Protein AF-A0A9E4YW64-F1 (afdb_monomer)

Foldseek 3Di:
DDDDDDDDPDDPPPCPPPLDWDKDWADDVPGDSVPTDIDTDDSVCVPPDPVRVCCVVPPPDPVVNVVVVVVVPCVVVVCVVVVVVVVVVVVVCVVVVNDDDDDDDDD

Solvent-accessible surface area (backbone atoms only — not comparable to full-atom values): 7131 Å² total; per-residue (Å²): 142,80,91,79,89,85,86,76,93,76,70,94,64,77,81,72,71,74,83,65,81,42,71,52,74,50,69,60,93,92,53,59,84,86,76,30,54,70,45,77,49,58,72,90,54,65,82,56,50,73,66,57,50,46,43,68,76,54,44,86,48,71,67,58,40,47,55,59,49,56,77,67,32,53,85,86,37,70,58,49,66,59,54,49,48,56,50,52,51,52,51,52,38,31,75,71,68,74,49,83,86,80,90,78,81,81,131

Secondary structure (DSSP, 8-state):
-------------------PPEEEEE--TT--TTSSEEEEEPGGGTTS-HHHHHHHHS-SSHHHHHHHHHTT-TTT-TTHHHHHHHHHHHHHHHHTTS---------

Radius of gyration: 22.81 Å; Cα contacts (8 Å, |Δi|>4): 60; chains: 1; bounding box: 78×33×48 Å

Mean predicted aligned error: 15.43 Å

Sequence (107 aa):
MANSEAITENAAASRTGRVGWFEIRVSLIGMDPDDGLSVVLPAKLAHTTVSQLLDYTFPPGEEDRRTVASMFDLRANPDLPEIYAVFLDAFDEWRKGRCTLVFTGGD

Structure (mmCIF, N/CA/C/O backbone):
data_AF-A0A9E4YW64-F1
#
_entry.id   AF-A0A9E4YW64-F1
#
loop_
_atom_site.group_PDB
_atom_site.id
_atom_site.type_symbol
_atom_site.label_atom_id
_atom_site.label_alt_id
_atom_site.label_comp_id
_atom_site.label_asym_id
_atom_site.label_entity_id
_atom_site.label_seq_id
_atom_site.pdbx_PDB_ins_code
_atom_site.Cartn_x
_atom_site.Cartn_y
_atom_site.Cartn_z
_atom_site.occupancy
_atom_site.B_iso_or_equiv
_atom_site.auth_seq_id
_atom_site.auth_comp_id
_atom_site.auth_asym_id
_atom_site.auth_atom_id
_atom_site.pdbx_PDB_model_num
ATOM 1 N N . MET A 1 1 ? 59.237 -7.373 29.281 1.00 36.97 1 MET A N 1
ATOM 2 C CA . MET A 1 1 ? 57.941 -7.680 28.642 1.00 36.97 1 MET A CA 1
ATOM 3 C C . MET A 1 1 ? 57.306 -6.348 28.285 1.00 36.97 1 MET A C 1
ATOM 5 O O . MET A 1 1 ? 56.874 -5.644 29.185 1.00 36.97 1 MET A O 1
ATOM 9 N N . ALA A 1 2 ? 57.402 -5.953 27.016 1.00 35.72 2 ALA A N 1
ATOM 10 C CA . ALA A 1 2 ? 56.932 -4.674 26.487 1.00 35.72 2 ALA A CA 1
ATOM 11 C C . ALA A 1 2 ? 56.149 -4.931 25.190 1.00 35.72 2 ALA A C 1
ATOM 13 O O . ALA A 1 2 ? 56.486 -5.855 24.450 1.00 35.72 2 ALA A O 1
ATOM 14 N N . ASN A 1 3 ? 55.104 -4.126 24.982 1.00 41.03 3 ASN A N 1
ATOM 15 C CA . ASN A 1 3 ? 54.257 -4.051 23.788 1.00 41.03 3 ASN A CA 1
ATOM 16 C C . ASN A 1 3 ? 55.050 -3.794 22.494 1.00 41.03 3 ASN A C 1
ATOM 18 O O . ASN A 1 3 ? 55.990 -3.008 22.524 1.00 41.03 3 ASN A O 1
ATOM 22 N N . SER A 1 4 ? 54.568 -4.355 21.377 1.00 41.34 4 SER A N 1
ATOM 23 C CA . SER A 1 4 ? 54.520 -3.749 20.026 1.00 41.34 4 SER A CA 1
ATOM 24 C C . SER A 1 4 ? 53.681 -4.674 19.125 1.00 41.34 4 SER A C 1
ATOM 26 O O . SER A 1 4 ? 53.941 -5.872 19.098 1.00 41.34 4 SER A O 1
ATOM 28 N N . GLU A 1 5 ? 52.530 -4.193 18.628 1.00 39.56 5 GLU A N 1
ATOM 29 C CA . GLU A 1 5 ? 52.270 -3.876 17.199 1.00 39.56 5 GLU A CA 1
ATOM 30 C C . GLU A 1 5 ? 52.005 -5.113 16.316 1.00 39.56 5 GLU A C 1
ATOM 32 O O . GLU A 1 5 ? 52.592 -6.164 16.509 1.00 39.56 5 GLU A O 1
ATOM 37 N N . ALA A 1 6 ? 51.184 -5.123 15.273 1.00 43.16 6 ALA A N 1
ATOM 38 C CA . ALA A 1 6 ? 50.171 -4.238 14.712 1.00 43.16 6 ALA A CA 1
ATOM 39 C C . ALA A 1 6 ? 49.655 -5.005 13.483 1.00 43.16 6 ALA A C 1
ATOM 41 O O . ALA A 1 6 ? 50.391 -5.115 12.515 1.00 43.16 6 ALA A O 1
ATOM 42 N N . ILE A 1 7 ? 48.454 -5.586 13.502 1.00 39.12 7 ILE A N 1
ATOM 43 C CA . ILE A 1 7 ? 47.793 -6.142 12.303 1.00 39.12 7 ILE A CA 1
ATOM 44 C C . ILE A 1 7 ? 46.292 -6.175 12.657 1.00 39.12 7 ILE A C 1
ATOM 46 O O . ILE A 1 7 ? 45.918 -6.794 13.643 1.00 39.12 7 ILE A O 1
ATOM 50 N N . THR A 1 8 ? 45.349 -5.506 12.002 1.00 41.34 8 THR A N 1
ATOM 51 C CA . THR A 1 8 ? 45.245 -5.216 10.577 1.00 41.34 8 THR A CA 1
ATOM 52 C C . THR A 1 8 ? 44.369 -3.976 10.414 1.00 41.34 8 THR A C 1
ATOM 54 O O . THR A 1 8 ? 43.177 -3.994 10.718 1.00 41.34 8 THR A O 1
ATOM 57 N N . GLU A 1 9 ? 44.968 -2.908 9.908 1.00 42.41 9 GLU A N 1
ATOM 58 C CA . GLU A 1 9 ? 44.269 -1.884 9.150 1.00 42.41 9 GLU A CA 1
ATOM 59 C C . GLU A 1 9 ? 43.721 -2.574 7.897 1.00 42.41 9 GLU A C 1
ATOM 61 O O . GLU A 1 9 ? 44.468 -2.884 6.972 1.00 42.41 9 GLU A O 1
ATOM 66 N N . ASN A 1 10 ? 42.434 -2.931 7.902 1.00 39.16 10 ASN A N 1
ATOM 67 C CA . ASN A 1 10 ? 41.778 -3.412 6.696 1.00 39.16 10 ASN A CA 1
ATOM 68 C C . ASN A 1 10 ? 40.599 -2.512 6.353 1.00 39.16 10 ASN A C 1
ATOM 70 O O . ASN A 1 10 ? 39.516 -2.594 6.929 1.00 39.16 10 ASN A O 1
ATOM 74 N N . ALA A 1 11 ? 40.892 -1.674 5.366 1.00 39.50 11 ALA A N 1
ATOM 75 C CA . ALA A 1 11 ? 39.968 -1.147 4.392 1.00 39.50 11 ALA A CA 1
ATOM 76 C C . ALA A 1 11 ? 38.833 -0.283 4.953 1.00 39.50 11 ALA A C 1
ATOM 78 O O . ALA A 1 11 ? 37.676 -0.690 5.067 1.00 39.50 11 ALA A O 1
ATOM 79 N N . ALA A 1 12 ? 39.147 1.010 5.026 1.00 38.16 12 ALA A N 1
ATOM 80 C CA . ALA A 1 12 ? 38.304 2.060 4.462 1.00 38.16 12 ALA A CA 1
ATOM 81 C C . ALA A 1 12 ? 38.015 1.800 2.960 1.00 38.16 12 ALA A C 1
ATOM 83 O O . ALA A 1 12 ? 38.303 2.625 2.095 1.00 38.16 12 ALA A O 1
ATOM 84 N N . ALA A 1 13 ? 37.453 0.631 2.635 1.00 41.44 13 ALA A N 1
ATOM 85 C CA . ALA A 1 13 ? 36.787 0.404 1.373 1.00 41.44 13 ALA A CA 1
ATOM 86 C C . ALA A 1 13 ? 35.540 1.271 1.428 1.00 41.44 13 ALA A C 1
ATOM 88 O O . ALA A 1 13 ? 34.620 1.022 2.210 1.00 41.44 13 ALA A O 1
ATOM 89 N N . SER A 1 14 ? 35.592 2.344 0.651 1.00 41.59 14 SER A N 1
ATOM 90 C CA . SER A 1 14 ? 34.486 3.200 0.274 1.00 41.59 14 SER A CA 1
ATOM 91 C C . SER A 1 14 ? 33.163 2.448 0.408 1.00 41.59 14 SER A C 1
ATOM 93 O O . SER A 1 14 ? 32.847 1.587 -0.411 1.00 41.59 14 SER A O 1
ATOM 95 N N . ARG A 1 15 ? 32.388 2.760 1.459 1.00 44.34 15 ARG A N 1
ATOM 96 C CA . ARG A 1 15 ? 30.959 2.435 1.528 1.00 44.34 15 ARG A CA 1
ATOM 97 C C . ARG A 1 15 ? 30.279 3.274 0.452 1.00 44.34 15 ARG A C 1
ATOM 99 O O . ARG A 1 15 ? 29.595 4.248 0.746 1.00 44.34 15 ARG A O 1
ATOM 106 N N . THR A 1 16 ? 30.498 2.917 -0.809 1.00 45.94 16 THR A N 1
ATOM 107 C CA . THR A 1 16 ? 29.551 3.191 -1.874 1.00 45.94 16 THR A CA 1
ATOM 108 C C . THR A 1 16 ? 28.302 2.436 -1.454 1.00 45.94 16 THR A C 1
ATOM 110 O O . THR A 1 16 ? 28.217 1.212 -1.547 1.00 45.94 16 THR A O 1
ATOM 113 N N . GLY A 1 17 ? 27.394 3.162 -0.799 1.00 42.28 17 GLY A N 1
ATOM 114 C CA . GLY A 1 17 ? 26.152 2.608 -0.299 1.00 42.28 17 GLY A CA 1
ATOM 115 C C . GLY A 1 17 ? 25.460 1.916 -1.458 1.00 42.28 17 GLY A C 1
ATOM 116 O O . GLY A 1 17 ? 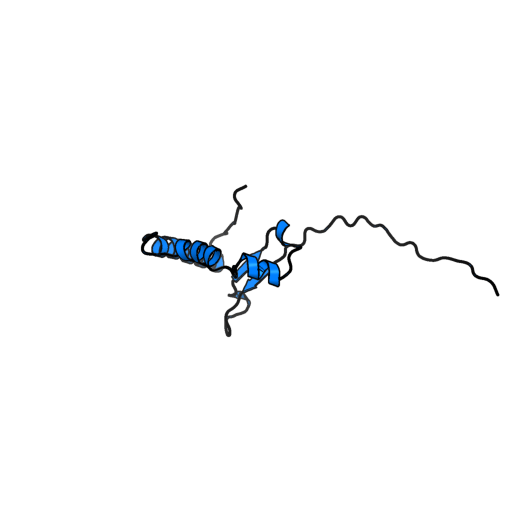25.026 2.570 -2.401 1.00 42.28 17 GLY A O 1
ATOM 117 N N . ARG A 1 18 ? 25.382 0.583 -1.409 1.00 44.44 18 ARG A N 1
ATOM 118 C CA . ARG A 1 18 ? 24.372 -0.127 -2.182 1.00 44.44 18 ARG A CA 1
ATOM 119 C C . ARG A 1 18 ? 23.056 0.533 -1.799 1.00 44.44 18 ARG A C 1
ATOM 121 O O . ARG A 1 18 ? 22.709 0.530 -0.619 1.00 44.44 18 ARG A O 1
ATOM 128 N N . VAL A 1 19 ? 22.375 1.145 -2.762 1.00 56.75 19 VAL A N 1
ATOM 129 C CA . VAL A 1 19 ? 20.996 1.587 -2.568 1.00 56.75 19 VAL A CA 1
ATOM 130 C C . VAL A 1 19 ? 20.197 0.299 -2.413 1.00 56.75 19 VAL A C 1
ATOM 132 O O . VAL A 1 19 ? 19.835 -0.341 -3.393 1.00 56.75 19 VAL A O 1
ATOM 135 N N . GLY A 1 20 ? 20.075 -0.176 -1.175 1.00 57.66 20 GLY A N 1
ATOM 136 C CA . GLY A 1 20 ? 19.229 -1.312 -0.856 1.00 57.66 20 GLY A CA 1
ATOM 137 C C . GLY A 1 20 ? 17.792 -0.884 -1.094 1.00 57.66 20 GLY A C 1
ATOM 138 O O . GLY A 1 20 ? 17.365 0.144 -0.568 1.00 57.66 20 GLY A O 1
ATOM 139 N N . TRP A 1 21 ? 17.059 -1.636 -1.908 1.00 62.84 21 TRP A N 1
ATOM 140 C CA . TRP A 1 21 ? 15.613 -1.498 -1.954 1.00 62.84 21 TRP A CA 1
ATOM 141 C C . TRP A 1 21 ? 15.052 -2.061 -0.646 1.00 62.84 21 TRP A C 1
ATOM 143 O O . TRP A 1 21 ? 15.411 -3.159 -0.221 1.00 62.84 21 TRP A O 1
ATOM 153 N N . PHE A 1 22 ? 14.217 -1.282 0.029 1.00 71.81 22 PHE A N 1
ATOM 154 C CA . PHE A 1 22 ? 13.431 -1.770 1.156 1.00 71.81 22 PHE A CA 1
ATOM 155 C C . PHE A 1 22 ? 12.048 -2.127 0.634 1.00 71.81 22 PHE A C 1
ATOM 157 O O . PHE A 1 22 ? 11.490 -1.380 -0.160 1.00 71.81 22 PHE A O 1
ATOM 164 N N . GLU A 1 23 ? 11.499 -3.255 1.061 1.00 78.44 23 GLU A N 1
ATOM 165 C CA . GLU A 1 23 ? 10.197 -3.742 0.613 1.00 78.44 23 GLU A CA 1
ATOM 166 C C . GLU A 1 23 ? 9.315 -4.017 1.832 1.00 78.44 23 GLU A C 1
ATOM 168 O O . GLU A 1 23 ? 9.749 -4.693 2.769 1.00 78.44 23 GLU A O 1
ATOM 173 N N . ILE A 1 24 ? 8.091 -3.480 1.837 1.00 75.69 24 ILE A N 1
ATOM 174 C CA . ILE A 1 24 ? 7.048 -3.919 2.771 1.00 75.69 24 ILE A CA 1
ATOM 175 C C . ILE A 1 24 ? 6.222 -4.979 2.062 1.00 75.69 24 ILE A C 1
ATOM 177 O O . ILE A 1 24 ? 5.671 -4.707 0.997 1.00 75.69 24 ILE A O 1
ATOM 181 N N . ARG A 1 25 ? 6.067 -6.140 2.699 1.00 76.81 25 ARG A N 1
ATOM 182 C CA . ARG A 1 2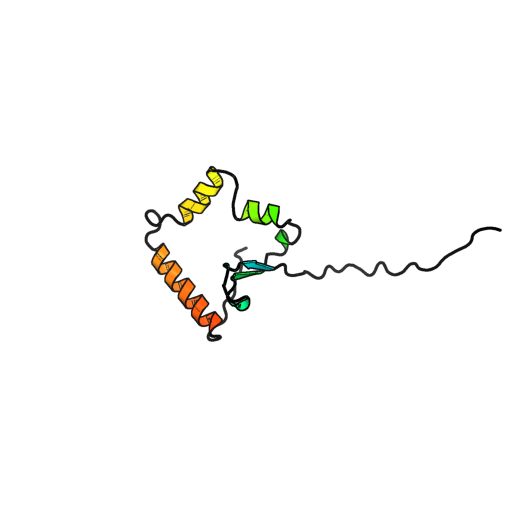5 ? 5.090 -7.146 2.290 1.00 76.81 25 ARG A CA 1
ATOM 183 C C . ARG A 1 25 ? 3.965 -7.225 3.320 1.00 76.81 25 ARG A C 1
ATOM 185 O O . ARG A 1 25 ? 4.226 -7.396 4.510 1.00 76.81 25 ARG A O 1
ATOM 192 N N . VAL A 1 26 ? 2.725 -7.083 2.862 1.00 77.81 26 VAL A N 1
ATOM 193 C CA . VAL A 1 26 ? 1.508 -7.159 3.678 1.00 77.81 26 VAL A CA 1
ATOM 194 C C . VAL A 1 26 ? 0.667 -8.330 3.185 1.00 77.81 26 VAL A C 1
ATOM 196 O O . VAL A 1 26 ? 0.266 -8.370 2.025 1.00 77.81 26 VAL A O 1
ATOM 199 N N . SER A 1 27 ? 0.377 -9.275 4.073 1.00 79.38 27 SER A N 1
ATOM 200 C CA . SER A 1 27 ? -0.450 -10.450 3.787 1.00 79.38 27 SER A CA 1
ATOM 201 C C . SER A 1 27 ? -1.542 -10.599 4.840 1.00 79.38 27 SER A C 1
ATOM 203 O O . SER A 1 27 ? -1.327 -10.299 6.018 1.00 79.38 27 SER A O 1
ATOM 205 N N . LEU A 1 28 ? -2.707 -11.102 4.437 1.00 78.06 28 LEU A N 1
ATOM 206 C CA . LEU A 1 28 ? -3.757 -11.485 5.381 1.00 78.06 28 LEU A CA 1
ATOM 207 C C . LEU A 1 28 ? -3.450 -12.854 6.005 1.00 78.06 28 LEU A C 1
ATOM 209 O O . LEU A 1 28 ? -2.735 -13.674 5.431 1.00 78.06 28 LEU A O 1
ATOM 213 N N . ILE A 1 29 ? -4.005 -13.122 7.189 1.00 80.06 29 ILE A N 1
ATOM 214 C CA . ILE A 1 29 ? -3.863 -14.433 7.835 1.00 80.06 29 ILE A CA 1
ATOM 215 C C . ILE A 1 29 ? -4.499 -15.500 6.933 1.00 80.06 29 ILE A C 1
ATOM 217 O O . ILE A 1 29 ? -5.675 -15.401 6.592 1.00 80.06 29 ILE A O 1
ATOM 221 N N . GLY A 1 30 ? -3.720 -16.521 6.568 1.00 79.62 30 GLY A N 1
ATOM 222 C CA . GLY A 1 30 ? -4.154 -17.607 5.681 1.00 79.62 30 GLY A CA 1
ATOM 223 C C . GLY A 1 30 ? -4.027 -17.315 4.180 1.00 79.62 30 GLY A C 1
ATOM 224 O O . GLY A 1 30 ? -4.398 -18.171 3.385 1.00 79.62 30 GLY A O 1
ATOM 225 N N . MET A 1 31 ? -3.510 -16.143 3.794 1.00 80.06 31 MET A N 1
ATOM 226 C CA . MET A 1 31 ? -3.175 -15.801 2.407 1.00 80.06 31 MET A CA 1
ATOM 227 C C . MET A 1 31 ? -1.862 -16.471 1.986 1.00 80.06 31 MET A C 1
ATOM 229 O O . MET A 1 31 ? -0.953 -16.612 2.809 1.00 80.06 31 MET A O 1
ATOM 233 N N . ASP A 1 32 ? -1.761 -16.868 0.716 1.00 78.88 32 ASP A N 1
ATOM 234 C CA . ASP A 1 32 ? -0.504 -17.363 0.160 1.00 78.88 32 ASP A CA 1
ATOM 235 C C . ASP A 1 32 ? 0.581 -16.265 0.243 1.00 78.88 32 ASP A C 1
ATOM 237 O O . ASP A 1 32 ? 0.283 -15.092 -0.009 1.00 78.88 32 ASP A O 1
ATOM 241 N N . PRO A 1 33 ? 1.832 -16.591 0.620 1.00 73.12 33 PRO A N 1
ATOM 242 C CA . PRO A 1 33 ? 2.904 -15.605 0.734 1.00 73.12 33 PRO A CA 1
ATOM 243 C C . PRO A 1 33 ? 3.173 -14.808 -0.546 1.00 73.12 33 PRO A C 1
ATOM 245 O O . PRO A 1 33 ? 3.640 -13.669 -0.440 1.00 73.12 33 PRO A O 1
ATOM 248 N N . ASP A 1 34 ? 2.908 -15.383 -1.720 1.00 77.94 34 ASP A N 1
ATOM 249 C CA . ASP A 1 34 ? 3.127 -14.744 -3.020 1.00 77.94 34 ASP A CA 1
ATOM 250 C C . ASP A 1 34 ? 1.934 -13.897 -3.485 1.00 77.94 34 ASP A C 1
ATOM 252 O O . ASP A 1 34 ? 2.101 -13.033 -4.345 1.00 77.94 34 ASP A O 1
ATOM 256 N N . ASP A 1 35 ? 0.770 -14.057 -2.849 1.00 76.69 35 ASP A N 1
ATOM 257 C CA . ASP A 1 35 ? -0.417 -13.217 -3.063 1.00 76.69 35 ASP A CA 1
ATOM 258 C C . ASP A 1 35 ? -0.419 -11.948 -2.182 1.00 76.69 35 ASP A C 1
ATOM 260 O O . ASP A 1 35 ? -1.324 -11.114 -2.269 1.00 76.69 35 ASP A O 1
ATOM 264 N N . GLY A 1 36 ? 0.591 -11.784 -1.320 1.00 77.12 36 GLY A N 1
ATOM 265 C CA . GLY A 1 36 ? 0.754 -10.602 -0.477 1.00 77.12 36 GLY A CA 1
ATOM 266 C C . GLY A 1 36 ? 1.060 -9.331 -1.278 1.00 77.12 36 GLY A C 1
ATOM 267 O O . GLY A 1 36 ? 1.790 -9.347 -2.269 1.00 77.12 36 GLY A O 1
ATOM 268 N N . LEU A 1 37 ? 0.559 -8.190 -0.802 1.00 76.12 37 LEU A N 1
ATOM 269 C CA . LEU A 1 37 ? 0.894 -6.886 -1.366 1.00 76.12 37 LEU A CA 1
ATOM 270 C C . LEU A 1 37 ? 2.349 -6.551 -1.033 1.00 76.12 37 LEU A C 1
ATOM 272 O O . LEU A 1 37 ? 2.693 -6.385 0.136 1.00 76.12 37 LEU A O 1
ATOM 276 N N . SER A 1 38 ? 3.176 -6.408 -2.063 1.00 78.69 38 SER A N 1
ATOM 277 C CA . SER A 1 38 ? 4.578 -6.011 -1.946 1.00 78.69 38 SER A CA 1
ATOM 278 C C . SER A 1 38 ? 4.776 -4.595 -2.475 1.00 78.69 38 SER A C 1
ATOM 280 O O . SER A 1 38 ? 4.438 -4.308 -3.623 1.00 78.69 38 SER A O 1
ATOM 282 N N . VAL A 1 39 ? 5.327 -3.705 -1.652 1.00 77.00 39 VAL A N 1
ATOM 283 C CA . VAL A 1 39 ? 5.610 -2.316 -2.028 1.00 77.00 39 VAL A CA 1
ATOM 284 C C . VAL A 1 39 ? 7.083 -2.024 -1.794 1.00 77.00 39 VAL A C 1
ATOM 286 O O . VAL A 1 39 ? 7.563 -2.044 -0.659 1.00 77.00 39 VAL A O 1
ATOM 289 N N . VAL A 1 40 ? 7.794 -1.703 -2.875 1.00 79.06 40 VAL A N 1
ATOM 290 C CA . VAL A 1 40 ? 9.167 -1.199 -2.800 1.00 79.06 40 VAL A CA 1
ATOM 291 C C . VAL A 1 40 ? 9.134 0.249 -2.328 1.00 79.06 40 VAL A C 1
ATOM 293 O O . VAL A 1 40 ? 8.515 1.118 -2.943 1.00 79.06 40 VAL A O 1
ATOM 296 N N . LEU A 1 41 ? 9.811 0.512 -1.220 1.00 75.12 41 LEU A N 1
ATOM 297 C CA . LEU A 1 41 ? 9.873 1.819 -0.600 1.00 75.12 41 LEU A CA 1
ATOM 298 C C . LEU A 1 41 ? 10.868 2.733 -1.321 1.00 75.12 41 LEU A C 1
ATOM 300 O O . LEU A 1 41 ? 11.986 2.314 -1.641 1.00 75.12 41 LEU A O 1
ATOM 304 N N . PRO A 1 42 ? 10.517 4.018 -1.497 1.00 75.31 42 PRO A N 1
ATOM 305 C CA . PRO A 1 42 ? 11.455 5.040 -1.932 1.00 75.31 42 PRO A CA 1
ATOM 306 C C . PRO A 1 42 ? 12.700 5.090 -1.039 1.00 75.31 42 PRO A C 1
ATOM 308 O O . PRO A 1 42 ? 12.593 5.031 0.186 1.00 75.31 42 PRO A O 1
ATOM 311 N N . ALA A 1 43 ? 13.878 5.320 -1.629 1.00 75.62 43 ALA A N 1
ATOM 312 C CA . ALA A 1 43 ? 15.149 5.379 -0.895 1.00 75.62 43 ALA A CA 1
ATOM 313 C C . ALA A 1 43 ? 15.152 6.409 0.256 1.00 75.62 43 ALA A C 1
ATOM 315 O O . ALA A 1 43 ? 15.805 6.197 1.273 1.00 75.62 43 ALA A O 1
ATOM 316 N N . LYS A 1 44 ? 14.361 7.487 0.147 1.00 76.44 44 LYS A N 1
ATOM 317 C CA . LYS A 1 44 ? 14.160 8.479 1.221 1.00 76.44 44 LYS A CA 1
ATOM 318 C C . LYS A 1 44 ? 13.570 7.888 2.511 1.00 76.44 44 LYS A C 1
ATOM 320 O O . LYS A 1 44 ? 13.778 8.450 3.580 1.00 76.44 44 LYS A O 1
ATOM 325 N N . LEU A 1 45 ? 12.869 6.756 2.422 1.00 72.75 45 LEU A N 1
ATOM 326 C CA . LEU A 1 45 ? 12.285 6.043 3.560 1.00 72.75 45 LEU A CA 1
ATOM 327 C C . LEU A 1 45 ? 13.174 4.896 4.068 1.00 72.75 45 LEU A C 1
ATOM 329 O O . LEU A 1 45 ? 12.883 4.330 5.116 1.00 72.75 45 LEU A O 1
ATOM 333 N N . ALA A 1 46 ? 14.289 4.583 3.399 1.00 73.00 46 ALA A N 1
ATOM 334 C CA . ALA A 1 46 ? 15.186 3.480 3.769 1.00 73.00 46 ALA A CA 1
ATOM 335 C C . ALA A 1 46 ? 15.826 3.629 5.165 1.00 73.00 46 ALA A C 1
ATOM 337 O O . ALA A 1 46 ? 16.338 2.665 5.728 1.00 73.00 46 ALA A O 1
ATOM 338 N N . HIS A 1 47 ? 15.817 4.841 5.723 1.00 74.81 47 HIS A N 1
ATOM 339 C CA . HIS A 1 47 ? 16.334 5.137 7.060 1.00 74.81 47 HIS A CA 1
ATOM 340 C C . HIS A 1 47 ? 15.240 5.223 8.134 1.00 74.81 47 HIS A C 1
ATOM 342 O O . HIS A 1 47 ? 15.558 5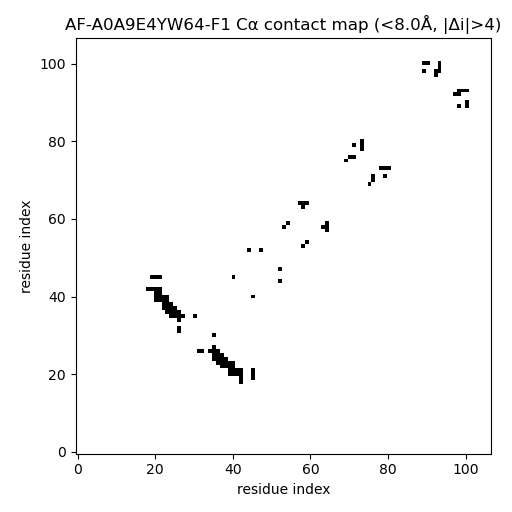.469 9.296 1.00 74.81 47 HIS A O 1
ATOM 348 N N . THR A 1 48 ? 13.969 5.046 7.762 1.00 77.94 48 THR A N 1
ATOM 349 C CA . THR A 1 48 ? 12.849 5.095 8.710 1.00 77.94 48 THR A CA 1
ATOM 350 C C . THR A 1 48 ? 12.677 3.764 9.428 1.00 77.94 48 THR A C 1
ATOM 352 O O . THR A 1 48 ? 12.923 2.693 8.871 1.00 77.94 48 THR A O 1
ATOM 355 N N . THR A 1 49 ? 12.267 3.818 10.694 1.00 81.56 49 THR A N 1
ATOM 356 C CA . THR A 1 49 ? 11.879 2.606 11.421 1.00 81.56 49 THR A CA 1
ATOM 357 C C . THR A 1 49 ? 10.516 2.115 10.933 1.00 81.56 49 THR A C 1
ATOM 359 O O . THR A 1 49 ? 9.701 2.901 10.452 1.00 81.56 49 THR A O 1
ATOM 362 N N . VAL A 1 50 ? 10.227 0.820 11.112 1.00 75.88 50 VAL A N 1
ATOM 363 C CA . VAL A 1 50 ? 8.894 0.259 10.813 1.00 75.88 50 VAL A CA 1
ATOM 364 C C . VAL A 1 50 ? 7.796 1.050 11.532 1.00 75.88 50 VAL A C 1
ATOM 366 O O . VAL A 1 50 ? 6.771 1.344 10.934 1.00 75.88 50 VAL A O 1
ATOM 369 N N . SER A 1 51 ? 8.024 1.461 12.783 1.00 76.81 51 SER A N 1
ATOM 370 C CA . SER A 1 51 ? 7.075 2.289 13.535 1.00 76.81 51 SER A CA 1
ATOM 371 C C . SER A 1 51 ? 6.837 3.649 12.880 1.00 76.81 51 SER A C 1
ATOM 373 O O . SER A 1 51 ? 5.691 4.013 12.676 1.00 76.81 51 SER A O 1
ATOM 375 N N . GLN A 1 52 ? 7.890 4.361 12.468 1.00 78.62 52 GLN A N 1
ATOM 376 C CA . GLN A 1 52 ? 7.752 5.656 11.785 1.00 78.62 52 GLN A CA 1
ATOM 377 C C . GLN A 1 52 ? 7.025 5.537 10.442 1.00 78.62 52 GLN A C 1
ATOM 379 O O . GLN A 1 52 ? 6.262 6.418 10.054 1.00 78.62 52 GLN A O 1
ATOM 384 N N . LEU A 1 53 ? 7.259 4.439 9.728 1.00 77.62 53 LEU A N 1
ATOM 385 C CA . LEU A 1 53 ? 6.592 4.145 8.468 1.00 77.62 53 LEU A CA 1
ATOM 386 C C . LEU A 1 53 ? 5.104 3.837 8.668 1.00 77.62 53 LEU A C 1
ATOM 388 O O . LEU A 1 53 ? 4.265 4.298 7.892 1.00 77.62 53 LEU A O 1
ATOM 392 N N . LEU A 1 54 ? 4.775 3.095 9.729 1.00 77.56 54 LEU A N 1
ATOM 393 C CA . LEU A 1 54 ? 3.395 2.859 10.140 1.00 77.56 54 LEU A CA 1
ATOM 394 C C . LEU A 1 54 ? 2.727 4.145 10.620 1.00 77.56 54 LEU A C 1
ATOM 396 O O . LEU A 1 54 ? 1.588 4.367 10.246 1.00 77.56 54 LEU A O 1
ATOM 400 N N . ASP A 1 55 ? 3.422 5.017 11.348 1.00 79.19 55 ASP A N 1
ATOM 401 C CA . ASP A 1 55 ? 2.884 6.318 11.763 1.00 79.19 55 ASP A CA 1
ATOM 402 C C . ASP A 1 55 ? 2.611 7.230 10.558 1.00 79.19 55 ASP A C 1
ATOM 404 O O . ASP A 1 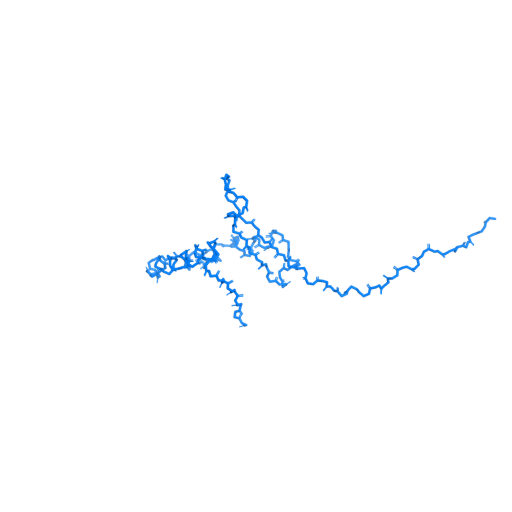55 ? 1.650 7.991 10.566 1.00 79.19 55 ASP A O 1
ATOM 408 N N . TYR A 1 56 ? 3.416 7.144 9.496 1.00 73.19 56 TYR A N 1
ATOM 409 C CA . TYR A 1 56 ? 3.168 7.880 8.253 1.00 73.19 56 TYR A CA 1
ATOM 410 C C . TYR A 1 56 ? 1.980 7.310 7.463 1.00 73.19 56 TYR A C 1
A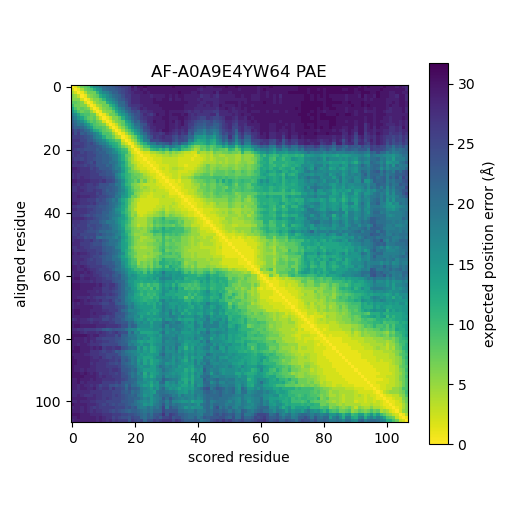TOM 412 O O . TYR A 1 56 ? 1.160 8.056 6.934 1.00 73.19 56 TYR A O 1
ATOM 420 N N . THR A 1 57 ? 1.887 5.980 7.380 1.00 71.00 57 THR A N 1
ATOM 421 C CA . THR A 1 57 ? 0.845 5.281 6.602 1.00 71.00 57 THR A CA 1
ATOM 422 C C . THR A 1 57 ? -0.499 5.263 7.333 1.00 71.00 57 THR A C 1
ATOM 424 O O . THR A 1 57 ? -1.558 5.349 6.715 1.00 71.00 57 THR A O 1
ATOM 427 N N . PHE A 1 58 ? -0.455 5.178 8.660 1.00 73.44 58 PHE A N 1
ATOM 428 C CA . PHE A 1 58 ? -1.590 5.148 9.575 1.00 73.44 58 PHE A CA 1
ATOM 429 C C . PHE A 1 58 ? -1.416 6.247 10.628 1.00 73.44 58 PHE A C 1
ATOM 431 O O . PHE A 1 58 ? -1.101 5.953 11.787 1.00 73.44 58 PHE A O 1
ATOM 438 N N . PRO A 1 59 ? -1.643 7.517 10.250 1.00 73.38 59 PRO A N 1
ATOM 439 C CA . PRO A 1 59 ? -1.440 8.644 11.146 1.00 73.38 59 PRO A CA 1
ATOM 440 C C . PRO A 1 59 ? -2.186 8.453 12.468 1.00 73.38 59 PRO A C 1
ATOM 442 O O . PRO A 1 59 ? -3.357 8.060 12.459 1.00 73.38 59 PRO A O 1
ATOM 445 N N . PRO A 1 60 ? -1.568 8.718 13.630 1.00 69.50 60 PRO A N 1
ATOM 446 C CA . PRO A 1 60 ? -2.255 8.610 14.912 1.00 69.50 60 PRO A CA 1
ATOM 447 C C . PRO A 1 60 ? -3.271 9.744 15.140 1.00 69.50 60 PRO A C 1
ATOM 449 O O . PRO A 1 60 ? -4.221 9.560 15.903 1.00 69.50 60 PRO A O 1
ATOM 452 N N . GLY A 1 61 ? -3.093 10.893 14.478 1.00 80.00 61 GLY A N 1
ATOM 453 C CA . GLY A 1 61 ? -3.921 12.089 14.640 1.00 80.00 61 GLY A CA 1
ATOM 454 C C . GLY A 1 61 ? -5.294 11.990 13.970 1.00 80.00 61 GLY A C 1
ATOM 455 O O . GLY A 1 61 ? -5.416 11.546 12.833 1.00 80.00 61 GLY A O 1
ATOM 456 N N . GLU A 1 62 ? -6.339 12.449 14.665 1.00 74.56 62 GLU A N 1
ATOM 457 C CA . GLU A 1 62 ? -7.716 12.528 14.142 1.00 74.56 62 GLU A CA 1
ATOM 458 C C . GLU A 1 62 ? -7.812 13.316 12.826 1.00 74.56 62 GLU A C 1
ATOM 460 O O . GLU A 1 62 ? -8.546 12.919 11.927 1.00 74.56 62 GLU A O 1
ATOM 465 N N . GLU A 1 63 ? -7.076 14.419 12.699 1.00 80.06 63 GLU A N 1
ATOM 466 C CA . GLU A 1 63 ? -7.117 15.295 11.522 1.00 80.06 63 GLU A CA 1
ATOM 467 C C . GLU A 1 63 ? -6.469 14.645 10.291 1.00 80.06 63 GLU A C 1
ATOM 469 O O . GLU A 1 63 ? -7.067 14.601 9.212 1.00 80.06 63 GLU A O 1
ATOM 474 N N . ASP A 1 64 ? -5.301 14.032 10.475 1.00 73.50 64 ASP A N 1
ATOM 475 C CA . ASP A 1 64 ? -4.610 13.286 9.423 1.00 73.50 64 ASP A CA 1
ATOM 476 C C . ASP A 1 64 ? -5.426 12.058 8.989 1.00 73.50 64 ASP A C 1
ATOM 478 O O . ASP A 1 64 ? -5.595 11.796 7.797 1.00 73.50 64 ASP A O 1
ATOM 482 N N . ARG A 1 65 ? -6.038 11.346 9.948 1.00 76.75 65 ARG A N 1
ATOM 483 C CA . ARG A 1 65 ? -6.961 10.233 9.663 1.00 76.75 65 ARG A CA 1
ATOM 484 C C . ARG A 1 65 ? -8.184 10.681 8.879 1.00 76.75 65 ARG A C 1
ATOM 486 O O . ARG A 1 65 ? -8.598 9.967 7.972 1.00 76.75 65 ARG A O 1
ATOM 493 N N . ARG A 1 66 ? -8.769 11.838 9.205 1.00 77.69 66 ARG A N 1
ATOM 494 C CA . ARG A 1 66 ? -9.903 12.399 8.450 1.00 77.69 66 ARG A CA 1
ATOM 495 C C . ARG A 1 66 ? -9.505 12.769 7.029 1.00 77.69 66 ARG A C 1
ATOM 497 O O . ARG A 1 66 ? -10.308 12.565 6.128 1.00 77.69 66 ARG A O 1
ATOM 504 N N . THR A 1 67 ? -8.288 13.269 6.833 1.00 77.38 67 THR A N 1
ATOM 505 C CA . THR A 1 67 ? -7.753 13.581 5.501 1.00 77.38 67 THR A CA 1
ATOM 506 C C . THR A 1 67 ? -7.583 12.317 4.666 1.00 77.38 67 THR A C 1
ATOM 508 O O . THR A 1 67 ? -8.014 12.276 3.521 1.00 77.38 67 THR A O 1
ATOM 511 N N . VAL A 1 68 ? -7.027 11.253 5.246 1.00 73.94 68 VAL A N 1
ATOM 512 C CA . VAL A 1 68 ? -6.939 9.953 4.566 1.00 73.94 68 VAL A CA 1
ATOM 513 C C . VAL A 1 68 ? -8.340 9.388 4.307 1.00 73.94 68 VAL A C 1
ATOM 515 O O . VAL A 1 68 ? -8.630 8.963 3.197 1.00 73.94 68 VAL A O 1
ATOM 518 N N . ALA A 1 69 ? -9.246 9.433 5.285 1.00 71.94 69 ALA A N 1
ATOM 519 C CA . ALA A 1 69 ? -10.607 8.915 5.146 1.00 71.94 69 ALA A CA 1
ATOM 520 C C . ALA A 1 69 ? -11.445 9.671 4.101 1.00 71.94 69 ALA A C 1
ATOM 522 O O . ALA A 1 69 ? -12.235 9.045 3.398 1.00 71.94 69 ALA A O 1
ATOM 523 N N . SER A 1 70 ? -11.270 10.990 3.963 1.00 76.06 70 SER A N 1
ATOM 524 C CA . SER A 1 70 ? -11.984 11.782 2.956 1.00 76.06 70 SER A CA 1
ATOM 525 C C . SER A 1 70 ? -11.564 11.429 1.528 1.00 76.06 70 SER A C 1
ATOM 527 O O . SER A 1 70 ? -12.393 11.503 0.621 1.00 76.06 70 SER A O 1
ATOM 529 N N . MET A 1 71 ? -10.328 10.954 1.326 1.00 77.31 71 MET A N 1
ATOM 530 C CA . MET A 1 71 ? -9.877 10.420 0.034 1.00 77.31 71 MET A CA 1
ATOM 531 C C . MET A 1 71 ? -10.620 9.139 -0.374 1.00 77.31 71 MET A C 1
ATOM 533 O O . MET A 1 71 ? -10.643 8.811 -1.555 1.00 77.31 71 MET A O 1
ATOM 537 N N . PHE A 1 72 ? -11.254 8.440 0.575 1.00 76.38 72 PHE A N 1
ATOM 538 C CA . PHE A 1 72 ? -12.072 7.245 0.331 1.00 76.38 72 PHE A CA 1
ATOM 539 C C . PHE A 1 72 ? -13.583 7.511 0.466 1.00 76.38 72 PHE A C 1
ATOM 541 O O . PHE A 1 72 ? -14.378 6.569 0.430 1.00 76.38 72 PHE A O 1
ATOM 548 N N . ASP A 1 73 ? -14.009 8.769 0.638 1.00 80.38 73 ASP A N 1
ATOM 549 C CA . ASP A 1 73 ? -15.429 9.101 0.749 1.00 80.38 73 ASP A CA 1
ATOM 550 C C . ASP A 1 73 ? -16.116 8.963 -0.615 1.00 80.38 73 ASP A C 1
ATOM 552 O O . ASP A 1 73 ? -15.951 9.794 -1.511 1.00 80.38 73 ASP A O 1
ATOM 556 N N . LEU A 1 74 ? -16.930 7.916 -0.746 1.00 80.12 74 LEU A N 1
ATOM 557 C CA . LEU A 1 74 ? -17.702 7.599 -1.948 1.00 80.12 74 LEU A CA 1
ATOM 558 C C . LEU A 1 74 ? -18.793 8.633 -2.262 1.00 80.12 74 LEU A C 1
ATOM 560 O O . LEU A 1 74 ? -19.277 8.687 -3.387 1.00 80.12 74 LEU A O 1
ATOM 564 N N . ARG A 1 75 ? -19.218 9.449 -1.288 1.00 81.75 75 ARG A N 1
ATOM 565 C CA . ARG A 1 75 ? -20.168 10.543 -1.551 1.00 81.75 75 ARG A CA 1
ATOM 566 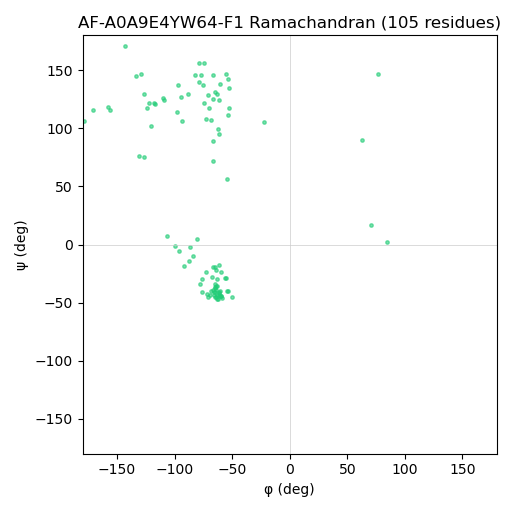C C . ARG A 1 75 ? -19.478 11.717 -2.227 1.00 81.75 75 ARG A C 1
ATOM 568 O O . ARG A 1 75 ? -20.061 12.327 -3.117 1.00 81.75 75 ARG A O 1
ATOM 575 N N . ALA A 1 76 ? -18.264 12.034 -1.783 1.00 81.56 76 ALA A N 1
ATOM 576 C CA . ALA A 1 76 ? -17.445 13.088 -2.368 1.00 81.56 76 ALA A CA 1
ATOM 577 C C . ALA A 1 76 ? -16.803 12.645 -3.693 1.00 81.56 76 ALA A C 1
ATOM 579 O O . ALA A 1 76 ? -16.597 13.473 -4.575 1.00 81.56 76 ALA A O 1
ATOM 580 N N . ASN A 1 77 ? -16.533 11.345 -3.841 1.00 80.88 77 ASN A N 1
ATOM 581 C CA . ASN A 1 77 ? -15.875 10.758 -5.002 1.00 80.88 77 ASN A CA 1
ATOM 582 C C . ASN A 1 77 ? -16.677 9.528 -5.493 1.00 80.88 77 ASN A C 1
ATOM 584 O O . ASN A 1 77 ? -16.290 8.385 -5.225 1.00 80.88 77 ASN A O 1
ATOM 588 N N . PRO A 1 78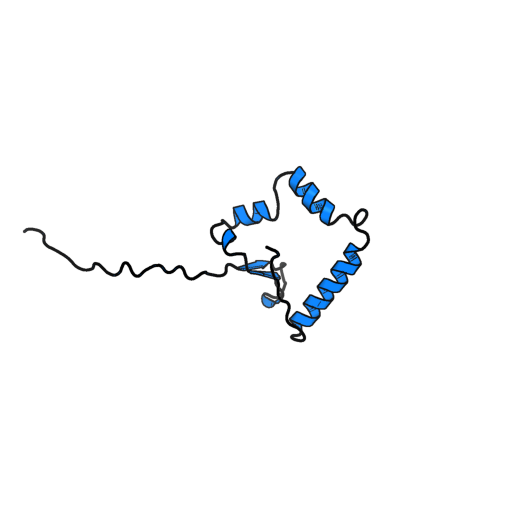 ? -17.815 9.735 -6.183 1.00 85.88 78 PRO A N 1
ATOM 589 C CA . PRO A 1 78 ? -18.711 8.650 -6.599 1.00 85.88 78 PRO A CA 1
ATOM 590 C C . PRO A 1 78 ? -18.077 7.681 -7.602 1.00 85.88 78 PRO A C 1
ATOM 592 O O . PRO A 1 78 ? -18.507 6.534 -7.684 1.00 85.88 78 PRO A O 1
ATOM 595 N N . ASP A 1 79 ? -17.037 8.119 -8.312 1.00 87.88 79 ASP A N 1
ATOM 596 C CA . ASP A 1 79 ? -16.341 7.336 -9.336 1.00 87.88 79 ASP A CA 1
ATOM 597 C C . ASP A 1 79 ? -15.268 6.402 -8.748 1.00 87.88 79 ASP A C 1
ATOM 599 O O . ASP A 1 79 ? -14.740 5.540 -9.451 1.00 87.88 79 ASP A O 1
ATOM 603 N N . LEU A 1 80 ? -14.944 6.534 -7.451 1.00 82.00 80 LEU A N 1
ATOM 604 C CA . LEU A 1 80 ? -13.934 5.699 -6.789 1.00 82.00 80 LEU A CA 1
ATOM 605 C C . LEU A 1 80 ? -14.137 4.195 -7.018 1.00 82.00 80 LEU A C 1
ATOM 607 O O . LEU A 1 80 ? -13.149 3.531 -7.321 1.00 82.00 80 LEU A O 1
ATOM 611 N N . PRO A 1 81 ? -15.353 3.620 -6.910 1.00 84.44 81 PRO A N 1
ATOM 612 C CA . PRO A 1 81 ? -15.544 2.187 -7.118 1.00 84.44 81 PRO A CA 1
ATOM 613 C C . PRO A 1 81 ? -15.155 1.735 -8.528 1.00 84.44 81 PRO A C 1
ATOM 615 O O . PRO A 1 81 ? -14.538 0.683 -8.681 1.00 84.44 81 PRO A O 1
ATOM 618 N N . GLU A 1 82 ? -15.479 2.532 -9.546 1.00 87.50 82 GLU A N 1
ATOM 619 C CA . GLU A 1 82 ? -15.126 2.240 -10.936 1.00 87.50 82 GLU A CA 1
ATOM 620 C C . GLU A 1 82 ? -13.614 2.373 -11.155 1.00 87.50 82 GLU A C 1
ATOM 622 O O . GLU A 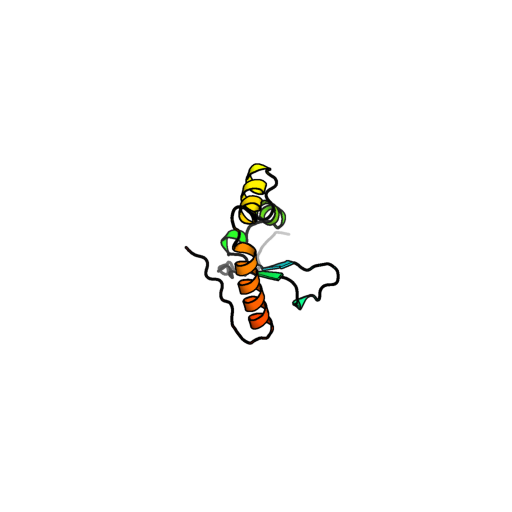1 82 ? -12.988 1.484 -11.730 1.00 87.50 82 GLU A O 1
ATOM 627 N N . ILE A 1 83 ? -12.999 3.421 -10.602 1.00 84.88 83 ILE A N 1
ATOM 628 C CA . ILE A 1 83 ? -11.546 3.624 -10.641 1.00 84.88 83 ILE A CA 1
ATOM 629 C C . ILE A 1 83 ? -10.809 2.454 -9.961 1.00 84.88 83 ILE A C 1
ATOM 631 O O . ILE A 1 83 ? -9.842 1.925 -10.513 1.00 84.88 83 ILE A O 1
ATOM 635 N N . TYR A 1 84 ? -11.276 1.998 -8.793 1.00 81.56 84 TYR A N 1
ATOM 636 C CA . TYR A 1 84 ? -10.709 0.828 -8.117 1.00 81.56 84 TYR A CA 1
ATOM 637 C C . TYR A 1 84 ? -10.904 -0.457 -8.916 1.00 81.56 84 TYR A C 1
ATOM 639 O O . TYR A 1 84 ? -9.985 -1.273 -8.939 1.00 81.56 84 TYR A O 1
ATOM 647 N N . ALA A 1 85 ? -12.045 -0.639 -9.587 1.00 83.06 85 ALA A N 1
ATOM 648 C CA . ALA A 1 85 ? -12.268 -1.795 -10.454 1.00 83.06 85 ALA A CA 1
ATOM 649 C C . ALA A 1 85 ? -11.240 -1.843 -11.596 1.00 83.06 85 ALA A C 1
ATOM 651 O O . ALA A 1 85 ? -10.618 -2.879 -11.811 1.00 83.06 85 ALA A O 1
ATOM 652 N N . VAL A 1 86 ? -10.968 -0.703 -12.241 1.00 86.56 86 VAL A N 1
ATOM 653 C CA . VAL A 1 86 ? -9.936 -0.601 -13.288 1.00 86.56 86 VAL A CA 1
ATOM 654 C C . VAL A 1 86 ? -8.544 -0.941 -12.745 1.00 86.56 86 VAL A C 1
ATOM 656 O O . VAL A 1 86 ? -7.787 -1.667 -13.393 1.00 86.56 86 VAL A O 1
ATOM 659 N N . PHE A 1 87 ? -8.189 -0.448 -11.554 1.00 82.94 87 PHE A N 1
ATOM 660 C CA . PHE A 1 87 ? -6.904 -0.789 -10.939 1.00 82.94 87 PHE A CA 1
ATOM 661 C C . PHE A 1 87 ? -6.810 -2.270 -10.576 1.00 82.94 87 PHE A C 1
ATOM 663 O O . PHE A 1 87 ? -5.781 -2.889 -10.844 1.00 82.94 87 PHE A O 1
ATOM 670 N N . LEU A 1 88 ? -7.869 -2.846 -10.001 1.00 83.62 88 LEU A N 1
ATOM 671 C CA . LEU A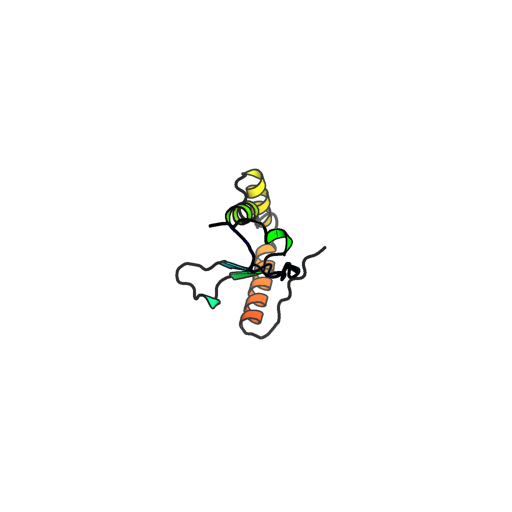 1 88 ? -7.932 -4.269 -9.673 1.00 83.62 88 LEU A CA 1
ATOM 672 C C . LEU A 1 88 ? -7.748 -5.130 -10.922 1.00 83.62 88 LEU A C 1
ATOM 674 O O . LEU A 1 88 ? -6.918 -6.035 -10.897 1.00 83.62 88 LEU A O 1
ATOM 678 N N . ASP A 1 89 ? -8.427 -4.797 -12.020 1.00 85.00 89 ASP A N 1
ATOM 679 C CA . ASP A 1 89 ? -8.264 -5.490 -13.299 1.00 85.00 89 ASP A CA 1
ATOM 680 C C . ASP A 1 89 ? -6.818 -5.395 -13.805 1.00 85.00 89 ASP A C 1
ATOM 682 O O . ASP A 1 89 ? -6.224 -6.404 -14.189 1.00 85.00 89 ASP A O 1
ATOM 686 N N . ALA A 1 90 ? -6.195 -4.214 -13.735 1.00 83.56 90 ALA A N 1
ATOM 687 C CA . ALA A 1 90 ? -4.798 -4.039 -14.132 1.00 83.56 90 ALA A CA 1
ATOM 688 C C . ALA A 1 90 ? -3.828 -4.882 -13.280 1.00 83.56 90 ALA A C 1
ATOM 690 O O . ALA A 1 90 ? -2.906 -5.499 -13.825 1.00 83.56 90 ALA A O 1
ATOM 691 N N . PHE A 1 91 ? -4.040 -4.953 -11.961 1.00 80.88 91 PHE A N 1
ATOM 692 C CA . PHE A 1 91 ? -3.271 -5.832 -11.072 1.00 80.88 91 PHE A CA 1
ATOM 693 C C . PHE A 1 91 ? -3.487 -7.311 -11.399 1.00 80.88 91 PHE A C 1
ATOM 695 O O . PHE A 1 91 ? -2.537 -8.097 -11.383 1.00 80.88 91 PHE A O 1
ATOM 702 N N . ASP A 1 92 ? -4.715 -7.689 -11.737 1.00 81.00 92 ASP A N 1
ATOM 703 C CA . ASP A 1 92 ? -5.079 -9.043 -12.133 1.00 81.00 92 ASP A CA 1
ATOM 704 C C . ASP A 1 92 ? -4.376 -9.482 -13.421 1.00 81.00 92 ASP A C 1
ATOM 706 O O . ASP A 1 92 ? -3.867 -10.604 -13.505 1.00 81.00 92 ASP A O 1
ATOM 710 N N . GLU A 1 93 ? -4.321 -8.602 -14.418 1.00 84.62 93 GLU A N 1
ATOM 711 C CA . GLU A 1 93 ? -3.603 -8.830 -15.672 1.00 84.62 93 GLU A CA 1
ATOM 712 C C . GLU A 1 93 ? -2.088 -8.931 -15.453 1.00 84.62 93 GLU A C 1
ATOM 714 O O . GLU A 1 93 ? -1.434 -9.822 -16.011 1.00 84.62 93 GLU A O 1
ATOM 719 N N . TRP A 1 94 ? -1.534 -8.072 -14.593 1.00 84.44 94 TRP A N 1
ATOM 720 C CA . TRP A 1 94 ? -0.119 -8.101 -14.225 1.00 84.44 94 TRP A CA 1
ATOM 721 C C . TRP A 1 94 ? 0.254 -9.405 -13.515 1.00 84.44 94 TRP A C 1
ATOM 723 O O . TRP A 1 94 ? 1.209 -10.074 -13.911 1.00 84.44 94 TRP A O 1
ATOM 733 N N . ARG A 1 95 ? -0.548 -9.831 -12.533 1.00 76.56 95 ARG A N 1
ATOM 734 C CA . ARG A 1 95 ? -0.344 -11.079 -11.779 1.00 76.56 95 ARG A CA 1
ATOM 735 C C . ARG A 1 95 ? -0.443 -12.322 -12.663 1.00 76.56 95 ARG A C 1
ATOM 737 O O . ARG A 1 95 ? 0.232 -13.317 -12.416 1.00 76.56 95 ARG A O 1
ATOM 744 N N . LYS A 1 96 ? -1.242 -12.266 -13.732 1.00 87.25 96 LYS A N 1
ATOM 745 C CA . LYS A 1 96 ? -1.332 -13.331 -14.748 1.00 87.25 96 LYS A CA 1
ATOM 746 C C . LYS A 1 96 ? -0.190 -13.270 -15.778 1.00 87.25 96 LYS A C 1
ATOM 748 O O . LYS A 1 96 ? -0.205 -14.042 -16.736 1.00 87.25 96 LYS A O 1
ATOM 753 N N . GLY A 1 97 ? 0.777 -12.364 -15.605 1.00 86.00 97 GLY A N 1
ATOM 754 C CA . GLY A 1 97 ? 1.937 -12.192 -16.481 1.00 86.00 97 GLY A CA 1
ATOM 755 C C . GLY A 1 97 ? 1.602 -11.594 -17.848 1.00 86.00 97 GLY A C 1
ATOM 756 O O . GLY A 1 97 ? 2.393 -11.726 -18.780 1.00 86.00 97 GLY A O 1
ATOM 757 N N . ARG A 1 98 ? 0.424 -10.974 -17.998 1.00 84.00 98 ARG A N 1
ATOM 758 C CA . ARG A 1 98 ? -0.061 -10.453 -19.287 1.00 84.00 98 ARG A CA 1
ATOM 759 C C . ARG A 1 98 ? 0.304 -8.997 -19.533 1.00 84.00 98 ARG A C 1
ATOM 761 O O . ARG A 1 98 ? 0.297 -8.561 -20.681 1.00 84.00 98 ARG A O 1
ATOM 768 N N . CYS A 1 99 ? 0.655 -8.257 -18.486 1.00 79.19 99 CYS A N 1
ATOM 769 C CA . CYS A 1 99 ? 1.175 -6.901 -18.601 1.00 79.19 99 CYS A CA 1
ATOM 770 C C . CYS A 1 99 ? 2.265 -6.623 -17.556 1.00 79.19 99 CYS A C 1
ATOM 772 O O . CYS A 1 99 ? 2.518 -7.423 -16.657 1.00 79.19 99 CYS A O 1
ATOM 774 N N . THR A 1 100 ? 2.932 -5.478 -17.693 1.00 80.38 100 THR A N 1
ATOM 775 C CA . THR A 1 100 ? 3.913 -4.968 -16.729 1.00 80.38 100 THR A CA 1
ATOM 776 C C . THR A 1 100 ? 3.395 -3.654 -16.159 1.00 80.38 100 THR A C 1
ATOM 778 O O . THR A 1 100 ? 3.167 -2.710 -16.912 1.00 80.38 100 THR A O 1
ATOM 781 N N . LEU A 1 101 ? 3.211 -3.591 -14.840 1.00 75.44 101 LEU A N 1
ATOM 782 C CA . LEU A 1 101 ? 2.891 -2.356 -14.126 1.00 75.44 101 LEU A CA 1
ATOM 783 C C . LEU A 1 101 ? 4.190 -1.654 -13.724 1.00 75.44 101 LEU A C 1
ATOM 785 O O . LEU A 1 101 ? 5.080 -2.271 -13.140 1.00 75.44 101 LEU A O 1
ATOM 789 N N . VAL A 1 102 ? 4.295 -0.362 -14.035 1.00 71.56 102 VAL A N 1
ATOM 790 C CA . VAL A 1 102 ? 5.432 0.482 -13.650 1.00 71.56 102 VAL A CA 1
ATOM 791 C C . VAL A 1 102 ? 4.902 1.659 -12.846 1.00 71.56 102 VAL A C 1
ATOM 793 O O . VAL A 1 102 ? 4.078 2.427 -13.334 1.00 71.56 102 VAL A O 1
ATOM 796 N N . PHE A 1 103 ? 5.389 1.807 -11.616 1.00 68.00 103 PHE A N 1
ATOM 797 C CA . PHE A 1 103 ? 5.074 2.949 -10.765 1.00 68.00 103 PHE A CA 1
ATOM 798 C C . PHE A 1 103 ? 6.146 4.019 -10.950 1.00 68.00 103 PHE A C 1
ATOM 800 O O . PHE A 1 103 ? 7.272 3.873 -10.476 1.00 68.00 103 PHE A O 1
ATOM 807 N N . THR A 1 104 ? 5.806 5.100 -11.643 1.00 59.06 104 THR A N 1
ATOM 808 C CA . THR A 1 104 ? 6.646 6.298 -11.704 1.00 59.06 104 THR A CA 1
ATOM 809 C C . THR A 1 104 ? 6.111 7.302 -10.693 1.00 59.06 104 THR A C 1
ATOM 811 O O . THR A 1 104 ? 4.984 7.775 -10.836 1.00 59.06 104 THR A O 1
ATOM 814 N N . GLY A 1 105 ? 6.887 7.605 -9.652 1.00 51.62 105 GLY A N 1
ATOM 815 C CA . GLY A 1 105 ? 6.560 8.718 -8.762 1.00 51.62 105 GLY A CA 1
ATOM 816 C C . GLY A 1 105 ? 6.612 10.024 -9.551 1.00 51.62 105 GLY A C 1
ATOM 817 O O . GLY A 1 105 ? 7.581 10.246 -10.271 1.00 51.62 105 GLY A O 1
ATOM 818 N N . GLY A 1 106 ? 5.566 10.845 -9.458 1.00 41.25 106 GLY A N 1
ATOM 819 C CA . GLY A 1 106 ? 5.640 12.231 -9.918 1.00 41.25 106 GLY A CA 1
ATOM 820 C C . GLY A 1 106 ? 6.639 12.991 -9.048 1.00 41.25 106 GLY A C 1
ATOM 821 O O . GLY A 1 106 ? 6.594 12.845 -7.823 1.00 41.25 106 GLY A O 1
ATOM 822 N N . ASP A 1 107 ? 7.555 13.711 -9.694 1.00 40.75 107 ASP A N 1
ATOM 823 C CA . ASP A 1 107 ? 8.547 14.581 -9.048 1.00 40.75 107 ASP A CA 1
ATOM 824 C C . ASP A 1 107 ? 7.900 15.692 -8.202 1.00 40.75 107 ASP A C 1
ATOM 826 O O . ASP A 1 107 ? 6.846 16.231 -8.621 1.00 40.75 107 ASP A O 1
#

pLDDT: mean 70.53, std 15.38, range [35.72, 87.88]